Protein AF-A0A6B2DBQ5-F1 (afdb_monomer_lite)

Sequence (152 aa):
RRLAARAVAEHAGWRACVRGGWVGAEIELAAGQGAAAVPHAERAFETAVARGARRHAVKSGIVLAVAVRAAGRPDHREISDGLVGNALATAEECELLSLSWPAALVAADLRPGHAEEYRFRVAQVLHAVLRSADPCGRRIAGESPWVPDPGG

Radius of gyration: 15.8 Å; chains: 1; bounding box: 30×43×45 Å

Secondary structure (DSSP, 8-state):
-HHHHHHHHS---HHHHHHHHHHHHHHHHHTT-HHHHHHHHHHHHHHHHHTT-HHHHHHHHHHHHHHHHHHT-TTHHHHHHHHHHHHHHHHHHTT-HHHHHHHHHHHHHH-GGGHHHHHHHHHHHHHHHHHHS-HHHHHHHHT-TTS--TT-

pLDDT: mean 91.47, std 10.86, range [47.12, 98.62]

Structure (mmCIF, N/CA/C/O backbone):
data_AF-A0A6B2DBQ5-F1
#
_entry.id   AF-A0A6B2DBQ5-F1
#
loop_
_atom_site.group_PDB
_atom_site.id
_atom_site.type_symbol
_atom_site.label_atom_id
_atom_site.label_alt_id
_atom_site.label_comp_id
_atom_site.label_asym_id
_atom_site.label_entity_id
_atom_site.label_seq_id
_atom_site.pdbx_PDB_ins_code
_atom_site.Cartn_x
_atom_site.Cartn_y
_atom_site.Cartn_z
_atom_site.occupancy
_atom_site.B_iso_or_equiv
_atom_site.auth_seq_id
_atom_site.auth_comp_id
_atom_site.auth_asym_id
_atom_site.auth_atom_id
_atom_site.pdbx_PDB_model_num
ATOM 1 N N . ARG A 1 1 ? -11.895 -17.263 -0.968 1.00 60.75 1 ARG A N 1
ATOM 2 C CA . ARG A 1 1 ? -11.002 -18.265 -0.320 1.00 60.75 1 ARG A CA 1
ATOM 3 C C . ARG A 1 1 ? -10.465 -19.354 -1.271 1.00 60.75 1 ARG A C 1
ATOM 5 O O . ARG A 1 1 ? -9.257 -19.524 -1.302 1.00 60.75 1 ARG A O 1
ATOM 12 N N . ARG A 1 2 ? -11.275 -20.049 -2.098 1.00 65.50 2 ARG A N 1
ATOM 13 C CA . ARG A 1 2 ? -10.775 -21.135 -2.993 1.00 65.50 2 ARG A CA 1
ATOM 14 C C . ARG A 1 2 ? -9.734 -20.701 -4.044 1.00 65.50 2 ARG A C 1
ATOM 16 O O . ARG A 1 2 ? -8.784 -21.435 -4.276 1.00 65.50 2 ARG A O 1
ATOM 23 N N . LEU A 1 3 ? -9.888 -19.525 -4.661 1.00 66.75 3 LEU A N 1
ATOM 24 C CA . LEU A 1 3 ? -8.941 -19.017 -5.672 1.00 66.75 3 LEU A CA 1
ATOM 25 C C . LEU A 1 3 ? -7.564 -18.678 -5.077 1.00 66.75 3 LEU A C 1
ATOM 27 O O . LEU A 1 3 ? -6.548 -19.070 -5.640 1.00 66.75 3 LEU A O 1
ATOM 31 N N . ALA A 1 4 ? -7.533 -18.035 -3.904 1.00 61.75 4 ALA A N 1
ATOM 32 C CA . ALA A 1 4 ? -6.291 -17.737 -3.188 1.00 61.75 4 ALA A CA 1
ATOM 33 C C . ALA A 1 4 ? -5.531 -19.020 -2.803 1.00 61.75 4 ALA A C 1
ATOM 35 O O . ALA A 1 4 ? -4.325 -19.103 -3.006 1.00 61.75 4 ALA A O 1
ATOM 36 N N . ALA A 1 5 ? -6.242 -20.051 -2.331 1.00 63.88 5 ALA A N 1
ATOM 37 C CA . ALA A 1 5 ? -5.638 -21.346 -2.014 1.00 63.88 5 ALA A CA 1
ATOM 38 C C . ALA A 1 5 ? -5.056 -22.054 -3.254 1.00 63.88 5 ALA A C 1
ATOM 40 O O . ALA A 1 5 ? -3.969 -22.618 -3.182 1.00 63.88 5 ALA A O 1
ATOM 41 N N . ARG A 1 6 ? -5.737 -21.989 -4.410 1.00 63.84 6 ARG A N 1
ATOM 42 C CA . ARG A 1 6 ? -5.232 -22.563 -5.673 1.00 63.84 6 ARG A CA 1
ATOM 43 C C . ARG A 1 6 ? -3.982 -21.848 -6.188 1.00 63.84 6 ARG A C 1
ATOM 45 O O . ARG A 1 6 ? -3.062 -22.518 -6.636 1.00 63.84 6 ARG A O 1
ATOM 52 N N . ALA A 1 7 ? -3.919 -20.522 -6.067 1.00 61.97 7 ALA A N 1
ATOM 53 C CA . ALA A 1 7 ? -2.747 -19.742 -6.469 1.00 61.97 7 ALA A CA 1
ATOM 54 C C . ALA A 1 7 ? -1.487 -20.067 -5.641 1.00 61.97 7 ALA A C 1
ATOM 56 O O . ALA A 1 7 ? -0.376 -19.926 -6.141 1.00 61.97 7 ALA A O 1
ATOM 57 N N . VAL A 1 8 ? -1.655 -20.511 -4.389 1.00 61.03 8 VAL A N 1
ATOM 58 C CA . VAL A 1 8 ? -0.553 -20.972 -3.523 1.00 61.03 8 VAL A CA 1
ATOM 59 C C . VAL A 1 8 ? -0.082 -22.387 -3.891 1.00 61.03 8 VAL A C 1
ATOM 61 O O . VAL A 1 8 ? 1.079 -22.711 -3.665 1.00 61.03 8 VAL A O 1
ATOM 64 N N . ALA A 1 9 ? -0.969 -23.229 -4.434 1.00 62.31 9 ALA A N 1
ATOM 65 C CA . ALA A 1 9 ? -0.701 -24.641 -4.717 1.00 62.31 9 ALA A CA 1
ATOM 66 C C . ALA A 1 9 ? 0.024 -24.891 -6.054 1.00 62.31 9 ALA A C 1
ATOM 68 O O . ALA A 1 9 ? 0.706 -25.904 -6.204 1.00 62.31 9 ALA A O 1
ATOM 69 N N . GLU A 1 10 ? -0.098 -23.989 -7.029 1.00 63.34 10 GLU A N 1
ATOM 70 C CA . GLU A 1 10 ? 0.777 -24.005 -8.206 1.00 63.34 10 GLU A CA 1
ATOM 71 C C . GLU A 1 10 ? 2.198 -23.583 -7.789 1.00 63.34 10 GLU A C 1
ATOM 73 O O . GLU A 1 10 ? 2.342 -22.763 -6.886 1.00 63.34 10 GLU A O 1
ATOM 78 N N . HIS A 1 11 ? 3.257 -24.127 -8.415 1.00 56.81 11 HIS A N 1
ATOM 79 C CA . HIS A 1 11 ? 4.656 -23.698 -8.201 1.00 56.81 11 HIS A CA 1
ATOM 80 C C . HIS A 1 11 ? 4.855 -22.266 -8.715 1.00 56.81 11 HIS A C 1
ATOM 82 O O . HIS A 1 11 ? 5.461 -21.986 -9.751 1.00 56.81 11 HIS A O 1
ATOM 88 N N . ALA A 1 12 ? 4.278 -21.334 -7.982 1.00 68.12 12 ALA A N 1
ATOM 89 C CA . ALA A 1 12 ? 4.177 -19.955 -8.344 1.00 68.12 12 ALA A CA 1
ATOM 90 C C . ALA A 1 12 ? 5.482 -19.305 -7.878 1.00 68.12 12 ALA A C 1
ATOM 92 O O . ALA A 1 12 ? 5.740 -19.171 -6.682 1.00 68.12 12 ALA A O 1
ATOM 93 N N . GLY A 1 13 ? 6.353 -18.947 -8.828 1.00 87.69 13 GLY A N 1
ATOM 94 C CA . GLY A 1 13 ? 7.606 -18.252 -8.521 1.00 87.69 13 GLY A CA 1
ATOM 95 C C . GLY A 1 13 ? 7.367 -17.029 -7.624 1.00 87.69 13 GLY A C 1
ATOM 96 O O . GLY A 1 13 ? 6.251 -16.525 -7.530 1.00 87.69 13 GLY A O 1
ATOM 97 N N . TRP A 1 14 ? 8.414 -16.507 -6.982 1.00 93.38 14 TRP A N 1
ATOM 98 C CA . TRP A 1 14 ? 8.309 -15.508 -5.901 1.00 93.38 14 TRP A CA 1
ATOM 99 C C . TRP A 1 14 ? 7.329 -14.339 -6.148 1.00 93.38 14 TRP A C 1
ATOM 101 O O . TRP A 1 14 ? 6.686 -13.876 -5.211 1.00 93.38 14 TRP A O 1
ATOM 111 N N . ARG A 1 15 ? 7.148 -13.884 -7.399 1.00 94.94 15 ARG A N 1
ATOM 112 C CA . ARG A 1 15 ? 6.171 -12.835 -7.752 1.00 94.94 15 ARG A CA 1
ATOM 113 C C . ARG A 1 15 ? 4.729 -13.229 -7.446 1.00 94.94 15 ARG A C 1
ATOM 115 O O . ARG A 1 15 ? 3.942 -12.382 -7.038 1.00 94.94 15 ARG A O 1
ATOM 122 N N . ALA A 1 16 ? 4.366 -14.481 -7.689 1.00 92.25 16 ALA A N 1
ATOM 123 C CA . ALA A 1 16 ? 3.031 -14.982 -7.413 1.00 92.25 16 ALA A CA 1
ATOM 124 C C . ALA A 1 16 ? 2.805 -15.177 -5.909 1.00 92.25 16 ALA A C 1
ATOM 126 O O . ALA A 1 16 ? 1.723 -14.849 -5.437 1.00 92.25 16 ALA A O 1
ATOM 127 N N . CYS A 1 17 ? 3.836 -15.559 -5.143 1.00 92.25 17 CYS A N 1
ATOM 128 C CA . CYS A 1 17 ? 3.789 -15.509 -3.676 1.00 92.25 17 CYS A CA 1
ATOM 129 C C . CYS A 1 17 ? 3.488 -14.082 -3.176 1.00 92.25 17 CYS A C 1
ATOM 131 O O . CYS A 1 17 ? 2.534 -13.875 -2.428 1.00 92.25 17 CYS A O 1
ATOM 133 N N . VAL A 1 18 ? 4.230 -13.082 -3.668 1.00 96.56 18 VAL A N 1
ATOM 134 C CA . VAL A 1 18 ? 4.022 -11.666 -3.312 1.00 96.56 18 VAL A CA 1
ATOM 135 C C . VAL A 1 18 ? 2.610 -11.193 -3.673 1.00 96.56 18 VAL A C 1
ATOM 137 O O . VAL A 1 18 ? 1.903 -10.648 -2.829 1.00 96.56 18 VAL A O 1
ATOM 140 N N . ARG A 1 19 ? 2.163 -11.434 -4.912 1.00 96.06 19 ARG A N 1
ATOM 141 C CA . ARG A 1 19 ? 0.822 -11.028 -5.369 1.00 96.06 19 ARG A CA 1
ATOM 142 C C . ARG A 1 19 ? -0.293 -11.758 -4.625 1.00 96.06 19 ARG A C 1
ATOM 144 O O . ARG A 1 19 ? -1.310 -11.145 -4.326 1.00 96.06 19 ARG A O 1
ATOM 151 N N . GLY A 1 20 ? -0.096 -13.036 -4.307 1.00 94.94 20 GLY A N 1
ATOM 152 C CA . GLY A 1 20 ? -1.017 -13.812 -3.483 1.00 94.94 20 GLY A CA 1
ATOM 153 C C . GLY A 1 20 ? -1.144 -13.240 -2.073 1.00 94.94 20 GLY A C 1
ATOM 154 O O . GLY A 1 20 ? -2.252 -13.174 -1.549 1.00 94.94 20 GLY A O 1
ATOM 155 N N . GLY A 1 21 ? -0.044 -12.756 -1.488 1.00 96.81 21 GLY A N 1
ATOM 156 C CA . GLY A 1 21 ? -0.073 -12.034 -0.217 1.00 96.81 21 GLY A CA 1
ATOM 157 C C . GLY A 1 21 ? -0.807 -10.692 -0.305 1.00 96.81 21 GLY A C 1
ATOM 158 O O . GLY A 1 21 ? -1.614 -10.403 0.570 1.00 96.81 21 GLY A O 1
ATOM 159 N N . TRP A 1 22 ? -0.638 -9.916 -1.385 1.00 97.56 22 TRP A N 1
ATOM 160 C CA . TRP A 1 22 ? -1.428 -8.689 -1.592 1.00 97.56 22 TRP A CA 1
ATOM 161 C C . TRP A 1 22 ? -2.930 -8.973 -1.648 1.00 97.56 22 TRP A C 1
ATOM 163 O O . TRP A 1 22 ? -3.689 -8.376 -0.895 1.00 97.56 22 TRP A O 1
ATOM 173 N N . VAL A 1 23 ? -3.344 -9.924 -2.490 1.00 97.50 23 VAL A N 1
ATOM 174 C CA . VAL A 1 23 ? -4.761 -10.293 -2.642 1.00 97.50 23 VAL A CA 1
ATOM 175 C C . VAL A 1 23 ? -5.322 -10.869 -1.340 1.00 97.50 23 VAL A C 1
ATOM 177 O O . VAL A 1 23 ? -6.451 -10.566 -0.971 1.00 97.50 23 VAL A O 1
ATOM 180 N N . GLY A 1 24 ? -4.547 -11.693 -0.630 1.00 97.06 24 GLY A N 1
ATOM 181 C CA . GLY A 1 24 ? -4.942 -12.231 0.672 1.00 97.06 24 GLY A CA 1
ATOM 182 C C . GLY A 1 24 ? -5.172 -11.129 1.706 1.00 97.06 24 GLY A C 1
ATOM 183 O O . GLY A 1 24 ? -6.229 -11.095 2.327 1.00 97.06 24 GLY A O 1
ATOM 184 N N . ALA A 1 25 ? -4.225 -10.197 1.838 1.00 98.19 25 ALA A N 1
ATOM 185 C CA . ALA A 1 25 ? -4.346 -9.068 2.756 1.00 98.19 25 ALA A CA 1
ATOM 186 C C . ALA A 1 25 ? -5.545 -8.174 2.408 1.00 98.19 25 ALA A C 1
ATOM 188 O O . ALA A 1 25 ? -6.303 -7.802 3.296 1.00 98.19 25 ALA A O 1
ATOM 189 N N . GLU A 1 26 ? -5.752 -7.876 1.125 1.00 96.69 26 GLU A N 1
ATOM 190 C CA . GLU A 1 26 ? -6.871 -7.060 0.646 1.00 96.69 26 GLU A CA 1
ATOM 191 C C . GLU A 1 26 ? -8.233 -7.700 0.950 1.00 96.69 26 GLU A C 1
ATOM 193 O O . GLU A 1 26 ? -9.141 -7.012 1.409 1.00 96.69 26 GLU A O 1
ATOM 198 N N . ILE A 1 27 ? -8.370 -9.019 0.771 1.00 97.94 27 ILE A N 1
ATOM 199 C CA . ILE A 1 27 ? -9.604 -9.748 1.106 1.00 97.94 27 ILE A CA 1
ATOM 200 C C . ILE A 1 27 ? -9.919 -9.648 2.602 1.00 97.94 27 ILE A C 1
ATOM 202 O O . ILE A 1 27 ? -11.068 -9.402 2.967 1.00 97.94 27 ILE A O 1
ATOM 206 N N . GLU A 1 28 ? -8.922 -9.846 3.466 1.00 98.25 28 GLU A N 1
ATOM 207 C CA . GLU A 1 28 ? -9.128 -9.777 4.916 1.00 98.25 28 GLU A CA 1
ATOM 208 C C . GLU A 1 28 ? -9.395 -8.332 5.375 1.00 98.25 28 GLU A C 1
ATOM 210 O O . GLU A 1 28 ? -10.303 -8.103 6.173 1.00 98.25 28 GLU A O 1
ATOM 215 N N . LEU A 1 29 ? -8.699 -7.339 4.807 1.00 96.69 29 LEU A N 1
ATOM 216 C CA . LEU A 1 29 ? -8.964 -5.914 5.042 1.00 96.69 29 LEU A CA 1
ATOM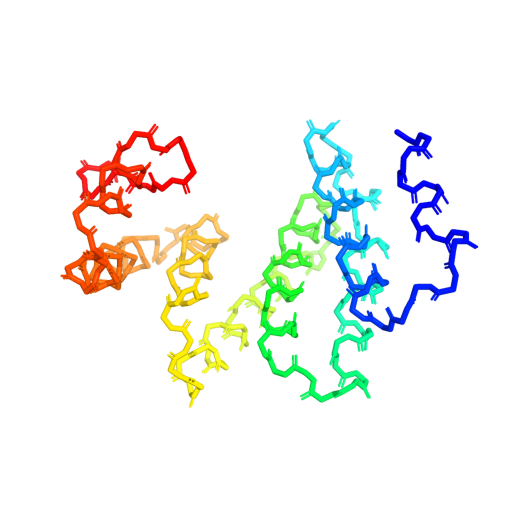 217 C C . LEU A 1 29 ? -10.388 -5.518 4.635 1.00 96.69 29 LEU A C 1
ATOM 219 O O . LEU A 1 29 ? -11.092 -4.888 5.421 1.00 96.69 29 LEU A O 1
ATOM 223 N N . ALA A 1 30 ? -10.840 -5.935 3.450 1.00 96.00 30 ALA A N 1
ATOM 224 C CA . ALA A 1 30 ? -12.199 -5.681 2.973 1.00 96.00 30 ALA A CA 1
ATOM 225 C C . ALA A 1 30 ? -13.269 -6.343 3.862 1.00 96.00 30 ALA A C 1
ATOM 227 O O . ALA A 1 30 ? -14.391 -5.851 3.954 1.00 96.00 30 ALA A O 1
ATOM 228 N N . ALA A 1 31 ? -12.923 -7.435 4.548 1.00 96.81 31 ALA A N 1
ATOM 229 C CA . ALA A 1 31 ? -13.778 -8.099 5.530 1.00 96.81 31 ALA A CA 1
ATOM 230 C C . ALA A 1 31 ? -13.679 -7.498 6.952 1.00 96.81 31 ALA A C 1
ATOM 232 O O . ALA A 1 31 ? -14.243 -8.059 7.897 1.00 96.81 31 ALA A O 1
ATOM 233 N N . GLY A 1 32 ? -12.937 -6.398 7.132 1.00 96.44 32 GLY A N 1
ATOM 234 C CA . GLY A 1 32 ? -12.686 -5.775 8.435 1.00 96.44 32 GLY A CA 1
ATOM 235 C C . GLY A 1 32 ? -11.768 -6.591 9.354 1.00 96.44 32 GLY A C 1
ATOM 236 O O . GLY A 1 32 ? -11.675 -6.307 10.544 1.00 96.44 32 GLY A O 1
ATOM 237 N N . GLN A 1 33 ? -11.084 -7.610 8.828 1.00 97.31 33 GLN A N 1
ATOM 238 C CA . GLN A 1 33 ? -10.235 -8.534 9.582 1.00 97.31 33 GLN A CA 1
ATOM 239 C C . GLN A 1 33 ? -8.764 -8.100 9.532 1.00 97.31 33 GLN A C 1
ATOM 241 O O . GLN A 1 33 ? -7.897 -8.822 9.040 1.00 97.31 33 GLN A O 1
ATOM 246 N N . GLY A 1 34 ? -8.459 -6.910 10.062 1.00 96.69 34 GLY A N 1
ATOM 247 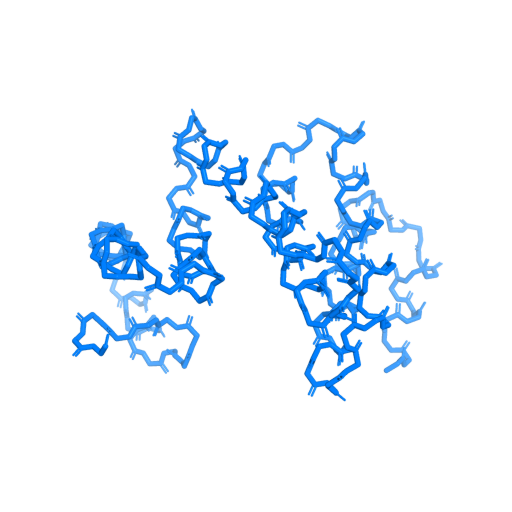C CA . GLY A 1 34 ? -7.110 -6.326 10.004 1.00 96.69 34 GLY A CA 1
ATOM 248 C C . GLY A 1 34 ? -6.011 -7.252 10.541 1.00 96.69 34 GLY A C 1
ATOM 249 O O . GLY A 1 34 ? -4.995 -7.460 9.883 1.00 96.69 34 GLY A O 1
ATOM 250 N N . ALA A 1 35 ? -6.244 -7.902 11.685 1.00 97.44 35 ALA A N 1
ATOM 251 C CA . ALA A 1 35 ? -5.294 -8.859 12.260 1.00 97.44 35 ALA A CA 1
ATOM 252 C C . ALA A 1 35 ? -5.033 -10.079 11.353 1.00 97.44 35 ALA A C 1
ATOM 254 O O . ALA A 1 35 ? -3.910 -10.576 11.307 1.00 97.44 35 ALA A O 1
ATOM 255 N N . ALA A 1 36 ? -6.038 -10.539 10.599 1.00 98.06 36 ALA A N 1
ATOM 256 C CA . ALA A 1 36 ? -5.890 -11.645 9.653 1.00 98.06 36 ALA A CA 1
ATOM 257 C C . ALA A 1 36 ? -5.169 -11.227 8.359 1.00 98.06 36 ALA A C 1
ATOM 259 O O . ALA A 1 36 ? -4.571 -12.070 7.690 1.00 98.06 36 ALA A O 1
ATOM 260 N N . ALA A 1 37 ? -5.168 -9.935 8.019 1.00 98.38 37 ALA A N 1
ATOM 261 C CA . ALA A 1 37 ? -4.450 -9.410 6.860 1.00 98.38 37 ALA A CA 1
ATOM 262 C C . ALA A 1 37 ? -2.925 -9.369 7.062 1.00 98.38 37 ALA A C 1
ATOM 264 O O . ALA A 1 37 ? -2.172 -9.523 6.096 1.00 98.38 37 ALA A O 1
ATOM 265 N N . VAL A 1 38 ? -2.460 -9.185 8.305 1.00 98.38 38 VAL A N 1
ATOM 266 C CA . VAL A 1 38 ? -1.035 -8.991 8.632 1.00 98.38 38 VAL A CA 1
ATOM 267 C C . VAL A 1 38 ? -0.148 -10.143 8.130 1.00 98.38 38 VAL A C 1
ATOM 269 O O . VAL A 1 38 ? 0.761 -9.853 7.352 1.00 98.38 38 VAL A O 1
ATOM 272 N N . PRO A 1 39 ? -0.434 -11.435 8.405 1.00 98.19 39 PRO A N 1
ATOM 273 C CA . PRO A 1 39 ? 0.421 -12.532 7.933 1.00 98.19 39 PRO A CA 1
ATOM 274 C C . PRO A 1 39 ? 0.539 -12.622 6.403 1.00 98.19 39 PRO A C 1
ATOM 276 O O . PRO A 1 39 ? 1.549 -13.085 5.867 1.00 98.19 39 PRO A O 1
ATOM 279 N N . HIS A 1 40 ? -0.498 -12.199 5.672 1.00 98.31 40 HIS A N 1
ATOM 280 C CA . HIS A 1 40 ? -0.464 -12.144 4.211 1.00 98.31 40 HIS A CA 1
ATOM 281 C C . HIS A 1 40 ? 0.445 -11.017 3.710 1.00 98.31 40 HIS A C 1
ATOM 283 O O . HIS A 1 40 ? 1.233 -11.223 2.780 1.00 98.31 40 HIS A O 1
ATOM 289 N N . ALA A 1 41 ? 0.347 -9.844 4.336 1.00 98.50 41 ALA A N 1
ATOM 290 C CA . ALA A 1 41 ? 1.136 -8.674 3.985 1.00 98.50 41 ALA A CA 1
ATOM 291 C C . ALA A 1 41 ? 2.621 -8.837 4.361 1.00 98.50 41 ALA A C 1
ATOM 293 O O . ALA A 1 41 ? 3.485 -8.526 3.540 1.00 98.50 41 ALA A O 1
ATOM 294 N N . GLU A 1 42 ? 2.920 -9.396 5.539 1.00 98.50 42 GLU A N 1
ATOM 295 C CA . GLU A 1 42 ? 4.284 -9.694 6.006 1.00 98.50 42 GLU A CA 1
ATOM 296 C C . GLU A 1 42 ? 4.991 -10.623 5.023 1.00 98.50 42 GLU A C 1
ATOM 298 O O . GLU A 1 42 ? 6.035 -10.274 4.473 1.00 98.50 42 GLU A O 1
ATOM 303 N N . ARG A 1 43 ? 4.353 -11.745 4.668 1.00 98.19 43 ARG A N 1
ATOM 304 C CA . ARG A 1 43 ? 4.906 -12.699 3.699 1.00 98.19 43 ARG A CA 1
ATOM 305 C C . ARG A 1 43 ? 5.221 -12.048 2.352 1.00 98.19 43 ARG A C 1
ATOM 307 O O . ARG A 1 43 ? 6.255 -12.345 1.747 1.00 98.19 43 ARG A O 1
ATOM 314 N N . ALA A 1 44 ? 4.338 -11.179 1.856 1.00 98.38 44 ALA A N 1
ATOM 315 C CA . ALA A 1 44 ? 4.560 -10.458 0.604 1.00 98.38 44 ALA A CA 1
ATOM 316 C C . ALA A 1 44 ? 5.719 -9.458 0.703 1.00 98.38 44 ALA A C 1
A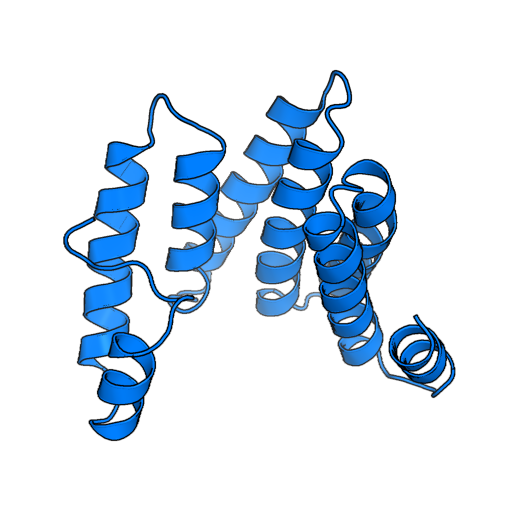TOM 318 O O . ALA A 1 44 ? 6.450 -9.268 -0.274 1.00 98.38 44 ALA A O 1
ATOM 319 N N . PHE A 1 45 ? 5.883 -8.803 1.851 1.00 98.62 45 PHE A N 1
ATOM 320 C CA . PHE A 1 45 ? 6.966 -7.859 2.098 1.00 98.62 45 PHE A CA 1
ATOM 321 C C . PHE A 1 45 ? 8.309 -8.574 2.231 1.00 98.62 45 PHE A C 1
ATOM 323 O O . PHE A 1 45 ? 9.218 -8.299 1.449 1.00 98.62 45 PHE A O 1
ATOM 330 N N . GLU A 1 46 ? 8.399 -9.568 3.110 1.00 98.44 46 GLU A N 1
ATOM 331 C CA . GLU A 1 46 ? 9.594 -10.386 3.332 1.00 98.44 46 GLU A CA 1
ATOM 332 C C . GLU A 1 46 ? 10.075 -11.049 2.039 1.00 98.44 46 GLU A C 1
ATOM 334 O O . GLU A 1 46 ? 11.251 -10.961 1.689 1.00 98.44 46 GLU A O 1
ATOM 339 N N . THR A 1 47 ? 9.158 -11.641 1.264 1.00 97.88 47 THR A N 1
ATOM 340 C CA . THR A 1 47 ? 9.506 -12.259 -0.024 1.00 97.88 47 THR A CA 1
ATOM 341 C C . THR A 1 47 ? 10.056 -11.227 -1.010 1.00 97.88 47 THR A C 1
ATOM 343 O O . THR A 1 47 ? 11.001 -11.519 -1.742 1.00 97.88 47 THR A O 1
ATOM 346 N N . ALA A 1 48 ? 9.481 -10.023 -1.066 1.00 98.12 48 ALA A N 1
ATOM 347 C CA . ALA A 1 48 ? 9.945 -8.982 -1.979 1.00 98.12 48 ALA A CA 1
ATOM 348 C C . ALA A 1 48 ? 11.318 -8.421 -1.570 1.00 98.12 48 ALA A C 1
ATOM 350 O O . ALA A 1 48 ? 12.173 -8.225 -2.439 1.00 98.12 48 ALA A O 1
ATOM 351 N N . VAL A 1 49 ? 11.540 -8.220 -0.267 1.00 98.19 49 VAL A N 1
ATOM 352 C CA . VAL A 1 49 ? 12.816 -7.766 0.307 1.00 98.19 49 VAL A CA 1
ATOM 353 C C . VAL A 1 49 ? 13.910 -8.806 0.078 1.00 98.19 49 VAL A C 1
ATOM 355 O O . VAL A 1 49 ? 14.948 -8.472 -0.489 1.00 98.19 49 VAL A O 1
ATOM 358 N N . ALA A 1 50 ? 13.657 -10.079 0.395 1.00 97.88 50 ALA A N 1
ATOM 359 C CA . ALA A 1 50 ? 14.617 -11.168 0.200 1.00 97.88 50 ALA A CA 1
ATOM 360 C C . ALA A 1 50 ? 15.039 -11.351 -1.270 1.00 97.88 50 ALA A C 1
ATOM 362 O O . ALA A 1 50 ? 16.093 -11.911 -1.562 1.00 97.88 50 ALA A O 1
ATOM 363 N N . ARG A 1 51 ? 14.217 -10.885 -2.218 1.00 97.50 51 ARG A N 1
ATOM 364 C CA . ARG A 1 51 ? 14.507 -10.925 -3.659 1.00 97.50 51 ARG A CA 1
ATOM 365 C C . ARG A 1 51 ? 15.141 -9.647 -4.202 1.00 97.50 51 ARG A C 1
ATOM 367 O O . ARG A 1 51 ? 15.377 -9.583 -5.405 1.00 97.50 51 ARG A O 1
ATOM 374 N N . GLY A 1 52 ? 15.368 -8.628 -3.371 1.00 96.75 52 GLY A N 1
ATOM 375 C CA . GLY A 1 52 ? 15.870 -7.322 -3.813 1.00 96.75 52 GLY A CA 1
ATOM 376 C C . GLY A 1 52 ? 14.923 -6.601 -4.782 1.00 96.75 52 GLY A C 1
ATOM 377 O O . GLY A 1 52 ? 15.334 -5.725 -5.542 1.00 96.75 52 GLY A O 1
ATOM 378 N N . ALA A 1 53 ? 13.641 -6.974 -4.808 1.00 96.75 53 ALA A N 1
ATOM 379 C CA . ALA A 1 53 ? 12.690 -6.493 -5.798 1.00 96.75 53 ALA A CA 1
ATOM 380 C C . ALA A 1 53 ? 12.080 -5.148 -5.370 1.00 96.75 53 ALA A C 1
ATOM 382 O O . ALA A 1 53 ? 10.918 -5.102 -4.968 1.00 96.75 53 ALA A O 1
ATOM 383 N N . ARG A 1 54 ? 12.842 -4.049 -5.490 1.00 97.19 54 ARG A N 1
ATOM 384 C CA . ARG A 1 54 ? 12.504 -2.707 -4.953 1.00 97.19 54 ARG A CA 1
ATOM 385 C C . ARG A 1 54 ? 11.045 -2.287 -5.171 1.00 97.19 54 ARG A C 1
ATOM 387 O O . ARG A 1 54 ? 10.334 -2.025 -4.209 1.00 97.19 54 ARG A O 1
ATOM 394 N N . ARG A 1 55 ? 10.546 -2.326 -6.415 1.00 97.69 55 ARG A N 1
ATOM 395 C CA . ARG A 1 55 ? 9.143 -1.973 -6.726 1.00 97.69 55 ARG A CA 1
ATOM 396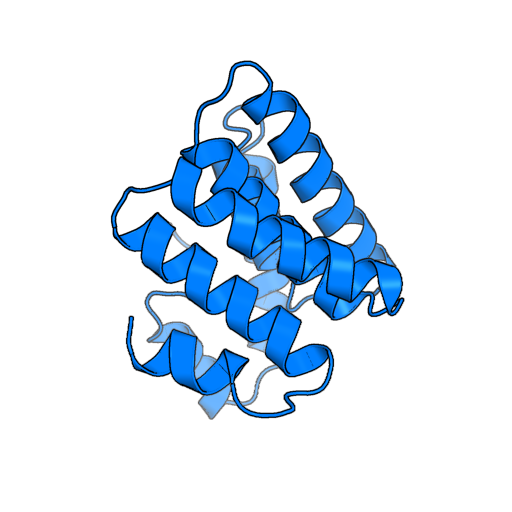 C C . ARG A 1 55 ? 8.119 -2.850 -5.988 1.00 97.69 55 ARG A C 1
ATOM 398 O O . ARG A 1 55 ? 7.077 -2.356 -5.568 1.00 97.69 55 ARG A O 1
ATOM 405 N N . HIS A 1 56 ? 8.396 -4.146 -5.839 1.00 98.19 56 HIS A N 1
ATOM 406 C CA . HIS A 1 56 ? 7.518 -5.057 -5.101 1.00 98.19 56 HIS A CA 1
ATOM 407 C C . HIS A 1 56 ? 7.618 -4.813 -3.594 1.00 98.19 56 HIS A C 1
ATOM 409 O O . HIS A 1 56 ? 6.591 -4.850 -2.931 1.00 98.19 56 HIS A O 1
ATOM 415 N N . ALA A 1 57 ? 8.811 -4.513 -3.074 1.00 98.25 57 ALA A N 1
ATOM 416 C CA . ALA A 1 57 ? 9.015 -4.195 -1.664 1.00 98.25 57 ALA A CA 1
ATOM 417 C C . ALA A 1 57 ? 8.273 -2.912 -1.266 1.00 98.25 57 ALA A C 1
ATOM 419 O O . ALA A 1 57 ? 7.558 -2.929 -0.271 1.00 98.25 57 ALA A O 1
ATOM 420 N N . VAL A 1 58 ? 8.334 -1.854 -2.087 1.00 98.50 58 VAL A N 1
ATOM 421 C CA . VAL A 1 58 ? 7.546 -0.621 -1.886 1.00 98.50 58 VAL A CA 1
ATOM 422 C C . VAL A 1 58 ? 6.056 -0.939 -1.812 1.00 98.50 58 VAL A C 1
ATOM 424 O O . VAL A 1 58 ? 5.405 -0.616 -0.824 1.00 98.50 58 VAL A O 1
ATOM 427 N N . LYS A 1 59 ? 5.507 -1.628 -2.823 1.00 98.25 59 LYS A N 1
ATOM 428 C CA . LYS A 1 59 ? 4.077 -1.966 -2.836 1.00 98.25 59 LYS A CA 1
ATOM 429 C C . LYS A 1 59 ? 3.679 -2.850 -1.648 1.00 98.25 59 LYS A C 1
ATOM 431 O O . LYS A 1 59 ? 2.654 -2.592 -1.027 1.00 98.25 59 LYS A O 1
ATOM 436 N N . SER A 1 60 ? 4.478 -3.862 -1.311 1.00 98.62 60 SER A N 1
ATOM 437 C CA . SER A 1 60 ? 4.225 -4.711 -0.144 1.00 98.62 60 SER A CA 1
ATOM 438 C C . SER A 1 60 ? 4.315 -3.938 1.175 1.00 98.62 60 SER A C 1
ATOM 440 O O . SER A 1 60 ? 3.529 -4.212 2.072 1.00 98.62 60 SER A O 1
ATOM 442 N N . GLY A 1 61 ? 5.221 -2.962 1.289 1.00 98.50 61 GLY A N 1
ATOM 443 C CA . GLY A 1 61 ? 5.361 -2.113 2.474 1.00 98.50 61 GLY A CA 1
ATOM 444 C C . GLY A 1 61 ? 4.129 -1.240 2.708 1.00 98.50 61 GLY A C 1
ATOM 445 O O . GLY A 1 61 ? 3.650 -1.161 3.833 1.00 98.50 61 GLY A O 1
ATOM 446 N N . ILE A 1 62 ? 3.552 -0.675 1.639 1.00 98.44 62 ILE A N 1
ATOM 447 C CA . ILE A 1 62 ? 2.277 0.062 1.701 1.00 98.44 62 ILE A CA 1
ATOM 448 C C . ILE A 1 62 ? 1.153 -0.855 2.212 1.00 98.44 62 ILE A C 1
ATOM 450 O O . ILE A 1 62 ? 0.438 -0.495 3.143 1.00 98.44 62 ILE A O 1
ATOM 454 N N . VAL A 1 63 ? 1.019 -2.060 1.643 1.00 98.31 63 VAL A N 1
ATOM 455 C CA . VAL A 1 63 ? -0.009 -3.035 2.062 1.00 98.31 63 VAL A CA 1
ATOM 456 C C . VAL A 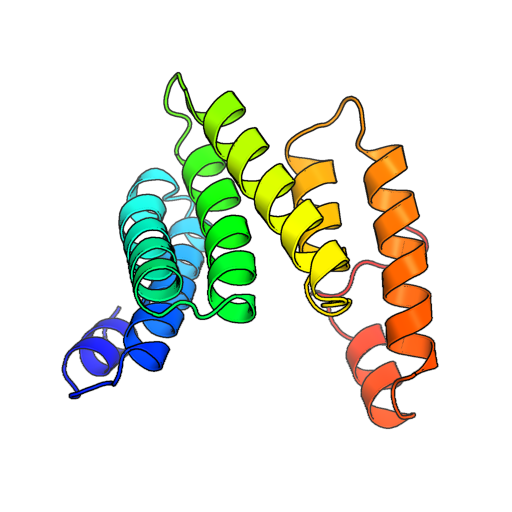1 63 ? 0.179 -3.450 3.525 1.00 98.31 63 VAL A C 1
ATOM 458 O O . VAL A 1 63 ? -0.796 -3.514 4.273 1.00 98.31 63 VAL A O 1
ATOM 461 N N . LEU A 1 64 ? 1.421 -3.696 3.953 1.00 98.62 64 LEU A N 1
ATOM 462 C CA . LEU A 1 64 ? 1.728 -4.057 5.336 1.00 98.62 64 LEU A CA 1
ATOM 463 C C . LEU A 1 64 ? 1.431 -2.913 6.309 1.00 98.62 64 LEU A C 1
ATOM 465 O O . LEU A 1 64 ? 0.861 -3.172 7.364 1.00 98.62 64 LEU A O 1
ATOM 469 N N . ALA A 1 65 ? 1.733 -1.662 5.948 1.00 98.31 65 ALA A N 1
ATOM 470 C CA . ALA A 1 65 ? 1.402 -0.501 6.772 1.00 98.31 65 ALA A CA 1
ATOM 471 C C . ALA A 1 65 ? -0.108 -0.420 7.053 1.00 98.31 65 ALA A C 1
ATOM 473 O O . ALA A 1 65 ? -0.518 -0.257 8.203 1.00 98.31 65 ALA A O 1
ATOM 474 N N . VAL A 1 66 ? -0.935 -0.610 6.017 1.00 98.00 66 VAL A N 1
ATOM 475 C CA . VAL A 1 66 ? -2.401 -0.621 6.141 1.00 98.00 66 VAL A CA 1
ATOM 476 C C . VAL A 1 66 ? -2.880 -1.806 6.984 1.00 98.00 66 VAL A C 1
ATOM 478 O O . VAL A 1 66 ? -3.693 -1.619 7.888 1.00 98.00 66 VAL A O 1
ATOM 481 N N . ALA A 1 67 ? -2.357 -3.013 6.744 1.00 98.25 67 ALA A N 1
ATOM 482 C CA . ALA A 1 67 ? -2.718 -4.208 7.511 1.00 98.25 67 ALA A CA 1
ATOM 483 C C . ALA A 1 67 ? -2.383 -4.066 9.003 1.00 98.25 67 ALA A C 1
ATOM 485 O O . ALA A 1 67 ? -3.231 -4.330 9.856 1.00 98.25 67 ALA A O 1
ATOM 486 N N . VAL A 1 68 ? -1.177 -3.588 9.323 1.00 98.06 68 VAL A N 1
ATOM 487 C CA . VAL A 1 68 ? -0.741 -3.332 10.702 1.00 98.06 68 VAL A CA 1
ATOM 488 C C . VAL A 1 68 ? -1.621 -2.271 11.358 1.00 98.06 68 VAL A C 1
ATOM 490 O O . VAL A 1 68 ? -2.082 -2.483 12.481 1.00 98.06 68 VAL A O 1
ATOM 493 N N . ARG A 1 69 ? -1.923 -1.167 10.657 1.00 97.31 69 ARG A N 1
ATOM 494 C CA . ARG A 1 69 ? -2.829 -0.134 11.176 1.00 97.31 69 ARG A CA 1
ATOM 495 C C . ARG A 1 69 ? -4.209 -0.702 11.490 1.00 97.31 69 ARG A C 1
ATOM 497 O O . ARG A 1 69 ? -4.726 -0.454 12.576 1.00 97.31 69 ARG A O 1
ATOM 504 N N . ALA A 1 70 ? -4.787 -1.466 10.566 1.00 97.25 70 ALA A N 1
ATOM 505 C CA . ALA A 1 70 ? -6.111 -2.061 10.720 1.00 97.25 70 ALA A CA 1
ATOM 506 C C . ALA A 1 70 ? -6.162 -3.119 11.836 1.00 97.25 70 ALA A C 1
ATOM 508 O O . ALA A 1 70 ? -7.206 -3.312 12.452 1.00 97.25 70 ALA A O 1
ATOM 509 N N . ALA A 1 71 ? -5.049 -3.803 12.114 1.00 97.00 71 ALA A N 1
ATOM 510 C CA . ALA A 1 71 ? -4.952 -4.771 13.204 1.00 97.00 71 ALA A CA 1
ATOM 511 C C . ALA A 1 71 ? -4.951 -4.130 14.605 1.00 97.00 71 ALA A C 1
ATOM 513 O O . ALA A 1 71 ? -5.261 -4.814 15.577 1.00 97.00 71 ALA A O 1
ATOM 514 N N . GLY A 1 72 ? -4.598 -2.844 14.730 1.00 94.06 72 GLY A N 1
ATOM 515 C CA . GLY A 1 72 ? -4.782 -2.072 15.964 1.00 94.06 72 GLY A CA 1
ATOM 516 C C . GLY A 1 72 ? -3.937 -2.499 17.179 1.00 94.06 72 GLY A C 1
ATOM 517 O O . GLY A 1 72 ? -4.267 -2.108 18.297 1.00 94.06 72 GLY A O 1
ATOM 518 N N . ARG A 1 73 ? -2.851 -3.271 17.008 1.00 89.25 73 ARG A N 1
ATOM 519 C CA . ARG A 1 73 ? -1.940 -3.679 18.111 1.00 89.25 73 ARG A CA 1
ATOM 520 C C . ARG A 1 73 ? -1.234 -2.475 18.758 1.00 89.25 73 ARG A C 1
ATOM 522 O O . ARG A 1 73 ? -1.085 -1.477 18.077 1.00 89.25 73 ARG A O 1
ATOM 529 N N . PRO A 1 74 ? -0.762 -2.502 20.017 1.00 90.56 74 PRO A N 1
ATOM 530 C CA . PRO A 1 74 ? -0.241 -1.301 20.698 1.00 90.56 74 PRO A CA 1
ATOM 531 C C . PRO A 1 74 ? 0.820 -0.488 19.926 1.00 90.56 74 PRO A C 1
ATOM 533 O O . PRO A 1 74 ? 0.822 0.737 19.984 1.00 90.56 74 PRO A O 1
ATOM 536 N N . ASP A 1 75 ? 1.667 -1.166 19.155 1.00 92.44 75 ASP A N 1
ATOM 537 C CA . ASP A 1 75 ? 2.764 -0.634 18.338 1.00 92.44 75 ASP A CA 1
ATOM 538 C C . ASP A 1 75 ? 2.360 -0.258 16.898 1.00 92.44 75 ASP A C 1
ATOM 540 O O . ASP A 1 75 ? 3.190 0.202 16.109 1.00 92.44 75 ASP A O 1
ATOM 544 N N . HIS A 1 76 ? 1.085 -0.427 16.527 1.00 93.00 76 HIS A N 1
ATOM 545 C CA . HIS A 1 76 ? 0.645 -0.337 15.135 1.00 93.00 76 HIS A CA 1
ATOM 546 C C . HIS A 1 76 ? 0.972 1.006 14.483 1.00 93.00 76 HIS A C 1
ATOM 548 O O . HIS A 1 76 ? 1.257 1.041 13.290 1.00 93.00 76 HIS A O 1
ATOM 554 N N . ARG A 1 77 ? 0.915 2.110 15.242 1.00 94.94 77 ARG A N 1
ATOM 555 C CA . ARG A 1 77 ? 1.137 3.461 14.709 1.00 94.94 77 ARG A CA 1
ATOM 556 C C . ARG A 1 77 ? 2.568 3.620 14.233 1.00 94.94 77 ARG A C 1
ATOM 558 O O . ARG A 1 77 ? 2.768 3.819 13.041 1.00 94.94 77 ARG A O 1
ATOM 565 N N . GLU A 1 78 ? 3.518 3.420 15.139 1.00 95.88 78 GLU A N 1
ATOM 566 C CA . GLU A 1 78 ? 4.951 3.533 14.874 1.00 95.88 78 GLU A CA 1
ATOM 567 C C . GLU A 1 78 ? 5.382 2.627 13.716 1.00 95.88 78 GLU A C 1
ATOM 569 O O . GLU A 1 78 ? 6.032 3.087 12.777 1.00 95.88 78 GLU A O 1
ATOM 574 N N . ILE A 1 79 ? 4.939 1.365 13.718 1.00 96.62 79 ILE A N 1
ATOM 575 C CA . ILE A 1 79 ? 5.267 0.414 12.650 1.00 96.62 79 ILE A CA 1
ATOM 576 C C . ILE A 1 79 ? 4.656 0.853 11.314 1.00 96.62 79 ILE A C 1
ATOM 578 O O . ILE A 1 79 ? 5.357 0.893 10.300 1.00 96.62 79 ILE A O 1
ATOM 582 N N . SER A 1 80 ? 3.362 1.194 11.291 1.00 97.44 80 SER A N 1
ATOM 583 C CA . SER A 1 80 ? 2.686 1.628 10.061 1.00 97.44 80 SER A CA 1
ATOM 584 C C . SER A 1 80 ? 3.307 2.907 9.489 1.00 97.44 80 SER A C 1
ATOM 586 O O . SER A 1 80 ? 3.506 3.007 8.277 1.00 97.44 80 SER A O 1
ATOM 588 N N . ASP A 1 81 ? 3.703 3.837 10.361 1.00 96.25 81 ASP A N 1
ATOM 589 C CA . ASP A 1 81 ? 4.367 5.075 9.985 1.00 96.25 81 ASP A CA 1
ATOM 590 C C . ASP A 1 81 ? 5.760 4.802 9.417 1.00 96.25 81 ASP A C 1
ATOM 592 O O . ASP A 1 81 ? 6.083 5.308 8.341 1.00 96.25 81 ASP A O 1
ATOM 596 N N . GLY A 1 82 ? 6.573 3.972 10.069 1.00 97.44 82 GLY A N 1
ATOM 597 C CA . GLY A 1 82 ? 7.887 3.590 9.550 1.00 97.44 82 GLY A CA 1
ATOM 598 C C . GLY A 1 82 ? 7.798 2.925 8.173 1.00 97.44 82 GLY A C 1
ATOM 599 O O . GLY A 1 82 ? 8.529 3.291 7.251 1.00 97.44 82 GLY A O 1
ATOM 600 N N . LEU A 1 83 ? 6.851 2.000 7.992 1.00 98.31 83 LEU A N 1
ATOM 601 C CA . LEU A 1 83 ? 6.644 1.294 6.726 1.00 98.31 83 LEU A CA 1
ATOM 602 C C . LEU A 1 83 ? 6.241 2.232 5.583 1.00 98.31 83 LEU A C 1
ATOM 604 O O . LEU A 1 83 ? 6.845 2.166 4.509 1.00 98.31 83 LEU A O 1
ATOM 608 N N . VAL A 1 84 ? 5.257 3.115 5.793 1.00 97.50 84 VAL A N 1
ATOM 609 C CA . VAL A 1 84 ? 4.819 4.043 4.737 1.00 97.50 84 VAL A CA 1
ATOM 610 C C . VAL A 1 84 ? 5.885 5.100 4.434 1.00 97.50 84 VAL A C 1
ATOM 612 O O . VAL A 1 84 ? 6.096 5.431 3.269 1.00 97.50 84 VAL A O 1
ATOM 615 N N . GLY A 1 85 ? 6.618 5.569 5.451 1.00 97.19 85 GLY A N 1
ATOM 616 C CA . GLY A 1 85 ? 7.738 6.497 5.275 1.00 97.19 85 GLY A CA 1
ATOM 617 C C . GLY A 1 85 ? 8.863 5.892 4.434 1.00 97.19 85 GLY A C 1
ATOM 618 O O . GLY A 1 85 ? 9.311 6.504 3.466 1.00 97.19 85 GLY A O 1
ATOM 619 N N . ASN A 1 86 ? 9.257 4.652 4.734 1.00 97.94 86 ASN A N 1
ATOM 620 C CA . ASN A 1 86 ? 10.263 3.926 3.955 1.00 97.94 86 ASN A CA 1
ATOM 621 C C . ASN A 1 86 ? 9.792 3.644 2.521 1.00 97.94 86 ASN A C 1
ATOM 623 O O . ASN A 1 86 ? 10.581 3.743 1.577 1.00 97.94 86 ASN A O 1
ATOM 627 N N . ALA A 1 87 ? 8.511 3.305 2.343 1.00 97.75 87 ALA A N 1
ATOM 628 C CA . ALA A 1 87 ? 7.924 3.092 1.025 1.00 97.75 87 ALA A CA 1
ATOM 629 C C . ALA A 1 87 ? 7.931 4.377 0.184 1.00 97.75 87 ALA A C 1
ATOM 631 O O . ALA A 1 87 ? 8.310 4.314 -0.984 1.00 97.75 87 ALA A O 1
ATOM 632 N N . LEU A 1 88 ? 7.576 5.525 0.775 1.00 96.88 88 LEU A N 1
ATOM 633 C CA . LEU A 1 88 ? 7.663 6.843 0.138 1.00 96.88 88 LEU A CA 1
ATOM 634 C C . LEU A 1 88 ? 9.096 7.169 -0.283 1.00 96.88 88 LEU A C 1
ATOM 636 O O . LEU A 1 88 ? 9.345 7.362 -1.471 1.00 96.88 88 LEU A O 1
ATOM 640 N N . ALA A 1 89 ? 10.041 7.128 0.659 1.00 97.00 89 ALA A N 1
ATOM 641 C CA . ALA A 1 89 ? 11.446 7.429 0.389 1.00 97.00 89 ALA A CA 1
ATOM 642 C C . ALA A 1 89 ? 12.015 6.542 -0.731 1.00 97.00 89 ALA A C 1
ATOM 644 O O . ALA A 1 89 ? 12.623 7.037 -1.676 1.00 97.00 89 ALA A O 1
ATOM 645 N N . THR A 1 90 ? 11.742 5.235 -0.685 1.00 97.69 90 THR A N 1
ATOM 646 C CA . THR A 1 90 ? 12.209 4.301 -1.720 1.00 97.69 90 THR A CA 1
ATOM 647 C C . THR A 1 90 ? 11.509 4.538 -3.060 1.00 97.69 90 THR A C 1
ATOM 649 O O . THR A 1 90 ? 12.139 4.408 -4.110 1.00 97.69 90 THR A O 1
ATOM 652 N N . ALA A 1 91 ? 10.209 4.854 -3.061 1.00 97.06 91 ALA A N 1
ATOM 653 C CA . ALA A 1 91 ? 9.480 5.166 -4.288 1.00 97.06 91 ALA A CA 1
ATOM 654 C C . ALA A 1 91 ? 10.050 6.415 -4.968 1.00 97.06 91 ALA A C 1
ATOM 656 O O . ALA A 1 91 ? 10.183 6.422 -6.185 1.00 97.06 91 ALA A O 1
ATOM 657 N N . GLU A 1 92 ? 10.411 7.433 -4.193 1.00 94.81 92 GLU A N 1
ATOM 658 C CA . GLU A 1 92 ? 11.041 8.660 -4.682 1.00 94.81 92 GLU A CA 1
ATOM 659 C C . GLU A 1 92 ? 12.448 8.405 -5.219 1.00 94.81 92 GLU A C 1
ATOM 661 O O . GLU A 1 92 ? 12.731 8.756 -6.359 1.00 94.81 92 GLU A O 1
ATOM 666 N N . GLU A 1 93 ? 13.294 7.714 -4.450 1.00 96.75 93 GLU A N 1
ATOM 667 C CA . GLU A 1 93 ? 14.661 7.360 -4.852 1.00 96.75 93 GLU A CA 1
ATOM 668 C C . GLU A 1 93 ? 14.695 6.533 -6.151 1.00 96.75 93 GLU A C 1
ATOM 670 O O . GLU A 1 93 ? 15.626 6.631 -6.944 1.00 96.75 93 GLU A O 1
ATOM 675 N N . CYS A 1 94 ? 13.669 5.708 -6.379 1.00 96.06 94 CYS A N 1
ATOM 676 C CA . CYS A 1 94 ? 13.531 4.889 -7.585 1.00 96.06 94 CYS A CA 1
ATOM 677 C C . CYS A 1 94 ? 12.704 5.547 -8.701 1.00 96.06 94 CYS A C 1
ATOM 679 O O . CYS A 1 94 ? 12.407 4.866 -9.685 1.00 96.06 94 CYS A O 1
ATOM 681 N N . GLU A 1 95 ? 12.233 6.783 -8.515 1.00 94.31 95 GLU A N 1
ATOM 682 C CA . GLU A 1 95 ? 11.327 7.486 -9.439 1.00 94.31 95 GLU A CA 1
ATOM 683 C C . GLU A 1 95 ? 10.054 6.684 -9.790 1.00 94.31 95 GLU A C 1
ATOM 685 O O . GLU A 1 95 ? 9.480 6.762 -10.880 1.00 94.31 95 GLU A O 1
ATOM 690 N N . LEU A 1 96 ? 9.560 5.886 -8.843 1.00 94.81 96 LEU A N 1
ATOM 691 C CA . LEU A 1 96 ? 8.373 5.052 -9.000 1.00 94.81 96 LEU A CA 1
ATOM 692 C C . LEU A 1 96 ? 7.103 5.881 -8.793 1.00 94.81 96 LEU A C 1
ATOM 694 O O . LEU A 1 96 ? 6.320 5.583 -7.896 1.00 94.81 96 LEU A O 1
ATOM 698 N N . LEU A 1 97 ? 6.837 6.854 -9.670 1.00 90.69 97 LEU A N 1
ATOM 699 C CA . LEU A 1 97 ? 5.664 7.743 -9.577 1.00 90.69 97 LEU A CA 1
ATOM 700 C C . LEU A 1 97 ? 4.339 6.974 -9.430 1.00 90.69 97 LEU A C 1
ATOM 702 O O . LEU A 1 97 ? 3.459 7.380 -8.676 1.00 90.69 97 LEU A O 1
ATOM 706 N N . SER A 1 98 ? 4.228 5.807 -10.081 1.00 89.88 98 SER A N 1
ATOM 707 C CA . SER A 1 98 ? 3.075 4.892 -9.957 1.00 89.88 98 SER A CA 1
ATOM 708 C C . SER A 1 98 ? 2.840 4.327 -8.546 1.00 89.88 98 SER A C 1
ATOM 710 O O . SER A 1 98 ? 1.771 3.784 -8.285 1.00 89.88 98 SER A O 1
ATOM 712 N N . LEU A 1 99 ? 3.835 4.415 -7.659 1.00 95.00 99 LEU A N 1
ATOM 713 C CA . LEU A 1 99 ? 3.791 3.997 -6.256 1.00 95.00 99 LEU A CA 1
ATOM 714 C C . LEU A 1 99 ? 4.004 5.160 -5.274 1.00 95.00 99 LEU A C 1
ATOM 716 O O . LEU A 1 99 ? 3.633 5.016 -4.113 1.00 95.00 99 LEU A O 1
ATOM 720 N N . SER A 1 100 ? 4.522 6.308 -5.718 1.00 94.94 100 SER A N 1
ATOM 721 C CA . SER A 1 100 ? 4.642 7.503 -4.877 1.00 94.94 100 SER A CA 1
ATOM 722 C C . SER A 1 100 ? 3.274 8.067 -4.483 1.00 94.94 100 SER A C 1
ATOM 724 O O . SER A 1 100 ? 3.068 8.370 -3.312 1.00 94.94 100 SER A O 1
ATOM 726 N N . TRP A 1 101 ? 2.313 8.164 -5.415 1.00 93.62 101 TRP A N 1
ATOM 727 C CA . TRP A 1 101 ? 0.986 8.701 -5.078 1.00 93.62 101 TRP A CA 1
ATOM 728 C C . TRP A 1 101 ? 0.163 7.772 -4.161 1.00 93.62 101 TRP A C 1
ATOM 730 O O . TRP A 1 101 ? -0.391 8.287 -3.195 1.00 93.62 101 TRP A O 1
ATOM 740 N N . PRO A 1 102 ? 0.115 6.429 -4.328 1.00 94.25 102 PRO A N 1
ATOM 741 C CA . PRO A 1 102 ? -0.596 5.573 -3.377 1.00 94.25 102 PRO A CA 1
ATOM 742 C C . PRO A 1 102 ? 0.073 5.557 -2.000 1.00 94.25 102 PRO A C 1
ATOM 744 O O . PRO A 1 102 ? -0.618 5.506 -0.989 1.00 94.25 102 PRO A O 1
ATOM 747 N N . ALA A 1 103 ? 1.410 5.619 -1.941 1.00 96.44 103 ALA A N 1
ATOM 748 C CA . ALA A 1 103 ? 2.127 5.703 -0.671 1.00 96.44 103 ALA A CA 1
ATOM 749 C C . ALA A 1 103 ? 1.818 7.016 0.065 1.00 96.44 103 ALA A C 1
ATOM 751 O O . ALA A 1 103 ? 1.581 6.996 1.270 1.00 96.44 103 ALA A O 1
ATOM 752 N N . ALA A 1 104 ? 1.763 8.141 -0.657 1.00 96.06 104 ALA A N 1
ATOM 753 C CA . ALA A 1 104 ? 1.381 9.431 -0.090 1.00 96.06 104 ALA A CA 1
ATOM 754 C C . ALA A 1 104 ? -0.088 9.441 0.358 1.00 96.06 104 ALA A C 1
ATOM 756 O O . ALA A 1 104 ? -0.385 9.945 1.435 1.00 96.06 104 ALA A O 1
ATOM 757 N N . LEU A 1 105 ? -0.992 8.822 -0.406 1.00 95.00 105 LEU A N 1
ATOM 758 C CA . LEU A 1 105 ? -2.401 8.709 -0.025 1.00 95.00 105 LEU A CA 1
ATOM 759 C C . LEU A 1 105 ? -2.562 7.931 1.289 1.00 95.00 105 LEU A C 1
ATOM 761 O O . LEU A 1 105 ? -3.203 8.415 2.215 1.00 95.00 105 LEU A O 1
ATOM 765 N N . VAL A 1 106 ? -1.887 6.784 1.417 1.00 96.19 106 VAL A N 1
ATOM 766 C CA . VAL A 1 106 ? -1.863 6.024 2.677 1.00 96.19 106 VAL A CA 1
ATOM 767 C C . VAL A 1 106 ? -1.225 6.840 3.804 1.00 96.19 106 VAL A C 1
ATOM 769 O O . VAL A 1 106 ? -1.732 6.832 4.921 1.00 96.19 106 VAL A O 1
ATOM 772 N N . ALA A 1 107 ? -0.148 7.586 3.545 1.00 96.75 107 ALA A N 1
ATOM 773 C CA . ALA A 1 107 ? 0.457 8.444 4.563 1.00 96.75 107 ALA A CA 1
ATOM 774 C C . ALA A 1 107 ? -0.516 9.526 5.064 1.00 96.75 107 ALA A C 1
ATOM 776 O O . ALA A 1 107 ? -0.552 9.780 6.268 1.00 96.75 107 ALA A O 1
ATOM 777 N N . ALA A 1 108 ? -1.341 10.103 4.182 1.00 95.56 108 ALA A N 1
ATOM 778 C CA . ALA A 1 108 ? -2.373 11.065 4.562 1.00 95.56 108 ALA A CA 1
ATOM 779 C C . ALA A 1 108 ? -3.403 10.463 5.535 1.00 95.56 108 ALA A C 1
ATOM 781 O O . ALA A 1 108 ? -3.776 11.113 6.511 1.00 95.56 108 ALA A O 1
ATOM 782 N N . ASP A 1 109 ? -3.813 9.213 5.306 1.00 94.06 109 ASP A N 1
ATOM 783 C CA . ASP A 1 109 ? -4.775 8.508 6.162 1.00 94.06 109 ASP A CA 1
ATOM 784 C C . ASP A 1 109 ? -4.165 8.078 7.506 1.00 94.06 109 ASP A C 1
ATOM 786 O O . ASP A 1 109 ? -4.818 8.115 8.553 1.00 94.06 109 ASP A O 1
ATOM 790 N N . LEU A 1 110 ? -2.893 7.667 7.503 1.00 94.25 110 LEU A N 1
ATOM 791 C CA . LEU A 1 110 ? -2.206 7.195 8.708 1.00 94.25 110 LEU A CA 1
ATOM 792 C C . LEU A 1 110 ? -1.761 8.341 9.631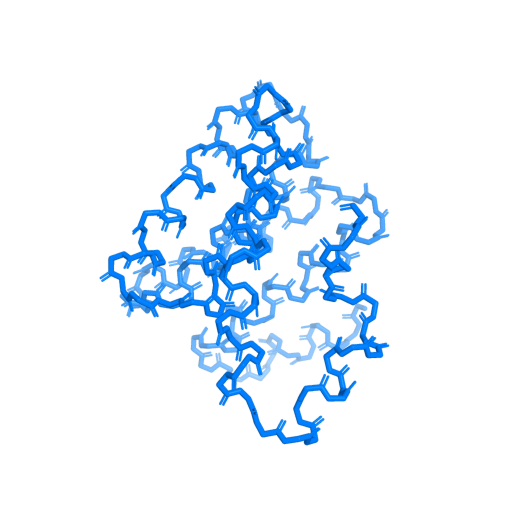 1.00 94.25 110 LEU A C 1
ATOM 794 O O . LEU A 1 110 ? -1.756 8.163 10.860 1.00 94.25 110 LEU A O 1
ATOM 798 N N . ARG A 1 111 ? -1.440 9.509 9.050 1.00 91.44 111 ARG A N 1
ATOM 799 C CA . ARG A 1 111 ? -0.838 10.678 9.713 1.00 91.44 111 ARG A CA 1
ATOM 800 C C . ARG A 1 111 ? -1.717 11.926 9.548 1.00 91.44 111 ARG A C 1
ATOM 802 O O . ARG A 1 111 ? -1.355 12.842 8.808 1.00 91.44 111 ARG A O 1
ATOM 809 N N . PRO A 1 112 ? -2.839 12.025 10.283 1.00 87.06 112 PRO A N 1
ATOM 810 C CA . PRO A 1 112 ? -3.807 13.106 10.093 1.00 87.06 112 PRO A CA 1
ATOM 811 C C . PRO A 1 112 ? -3.226 14.514 10.313 1.00 87.06 112 PRO A C 1
ATOM 813 O O . PRO A 1 112 ? -3.688 15.457 9.684 1.00 87.06 112 PRO A O 1
ATOM 816 N N . GLY A 1 113 ? -2.181 14.664 11.139 1.00 92.00 113 GLY A N 1
ATOM 817 C CA . GLY A 1 113 ? -1.496 15.950 11.349 1.00 92.00 113 GLY A CA 1
ATOM 818 C C . GLY A 1 113 ? -0.717 16.480 10.135 1.00 92.00 113 GLY A C 1
ATOM 819 O O . GLY A 1 113 ? -0.376 17.654 10.112 1.00 92.00 113 GLY A O 1
ATOM 820 N N . HIS A 1 114 ? -0.466 15.635 9.130 1.00 90.38 114 HIS A N 1
ATOM 821 C CA . HIS A 1 114 ? 0.231 15.977 7.882 1.00 90.38 114 HIS A CA 1
ATOM 822 C C . HIS A 1 114 ? -0.615 15.643 6.641 1.00 90.38 114 HIS A C 1
ATOM 824 O O . HIS A 1 114 ? -0.099 15.566 5.526 1.00 90.38 114 HIS A O 1
ATOM 830 N N . ALA A 1 115 ? -1.920 15.404 6.812 1.00 93.44 115 ALA A N 1
ATOM 831 C CA . ALA A 1 115 ? -2.766 14.892 5.738 1.00 93.44 115 ALA A CA 1
ATOM 832 C C . ALA A 1 115 ? -2.822 15.828 4.522 1.00 93.44 115 ALA A C 1
ATOM 834 O O . ALA A 1 115 ? -2.758 15.354 3.391 1.00 93.44 115 ALA A O 1
ATOM 835 N N . GLU A 1 116 ? -2.902 17.144 4.735 1.00 94.31 116 GLU A N 1
ATOM 836 C CA . GLU A 1 116 ? -2.960 18.129 3.645 1.00 94.31 116 GLU A CA 1
ATOM 837 C C . GLU A 1 116 ? -1.683 18.145 2.801 1.00 94.31 116 GLU A C 1
ATOM 839 O O . GLU A 1 116 ? -1.761 18.158 1.575 1.00 94.31 116 GLU A O 1
ATOM 844 N N . GLU A 1 117 ? -0.514 18.060 3.441 1.00 94.31 117 GLU A N 1
ATOM 845 C CA . GLU A 1 117 ? 0.782 17.980 2.760 1.00 94.31 117 GLU A CA 1
ATOM 846 C C . GLU A 1 117 ? 0.837 16.757 1.835 1.00 94.31 117 GLU A C 1
ATOM 848 O O . GLU A 1 117 ? 1.172 16.859 0.650 1.00 94.31 117 GLU A O 1
ATOM 853 N N . TYR A 1 118 ? 0.438 15.593 2.352 1.00 95.00 118 TYR A N 1
ATOM 854 C CA . TYR A 1 118 ? 0.421 14.365 1.569 1.00 95.00 118 TYR A CA 1
ATOM 855 C C . TYR A 1 118 ? -0.633 14.388 0.460 1.00 95.00 118 TYR A C 1
ATOM 857 O O . TYR A 1 118 ? -0.324 13.974 -0.656 1.00 95.00 118 TYR A O 1
ATOM 865 N N . ARG A 1 119 ? -1.842 14.907 0.705 1.00 94.06 119 ARG A N 1
ATOM 866 C CA . ARG A 1 119 ? -2.886 15.041 -0.330 1.00 94.06 119 ARG A CA 1
ATOM 867 C C . ARG A 1 119 ? -2.465 15.993 -1.443 1.00 94.06 119 ARG A C 1
ATOM 869 O O . ARG A 1 119 ? -2.630 15.668 -2.618 1.00 94.06 119 ARG A O 1
ATOM 876 N N . PHE A 1 120 ? -1.843 17.117 -1.096 1.00 93.25 120 PHE A N 1
ATOM 877 C CA . PHE A 1 120 ? -1.270 18.028 -2.080 1.00 93.25 120 PHE A CA 1
ATOM 878 C C . PHE A 1 120 ? -0.224 17.315 -2.946 1.00 93.25 120 PHE A C 1
ATOM 880 O O . PHE A 1 120 ? -0.264 17.387 -4.178 1.00 93.25 120 PHE A O 1
ATOM 887 N N . ARG A 1 121 ? 0.663 16.533 -2.320 1.00 92.69 121 ARG A N 1
ATOM 888 C CA . ARG A 1 121 ? 1.647 15.720 -3.040 1.00 92.69 121 ARG A CA 1
ATOM 889 C C . ARG A 1 121 ? 1.001 14.668 -3.947 1.00 92.69 121 ARG A C 1
ATOM 891 O O . ARG A 1 121 ? 1.459 14.482 -5.075 1.00 92.69 121 ARG A O 1
ATOM 898 N N . VAL A 1 122 ? -0.059 13.994 -3.489 1.00 94.25 122 VAL A N 1
ATOM 899 C CA . VAL A 1 122 ? -0.844 13.052 -4.308 1.00 94.25 122 VAL A CA 1
ATOM 900 C C . VAL A 1 122 ? -1.352 13.747 -5.566 1.00 94.25 122 VAL A C 1
ATOM 902 O O . VAL A 1 122 ? -1.112 13.238 -6.660 1.00 94.25 122 VAL A O 1
ATOM 905 N N . ALA A 1 123 ? -1.976 14.921 -5.433 1.00 92.62 123 ALA A N 1
ATOM 906 C CA . ALA A 1 123 ? -2.505 15.678 -6.565 1.00 92.62 123 ALA A CA 1
ATOM 907 C C . ALA A 1 123 ? -1.407 16.040 -7.581 1.00 92.62 123 ALA A C 1
ATOM 909 O O . ALA A 1 123 ? -1.592 15.846 -8.784 1.00 92.62 123 ALA A O 1
ATOM 910 N N . GLN A 1 124 ? -0.233 16.484 -7.116 1.00 92.94 124 GLN A N 1
ATOM 911 C CA . GLN A 1 124 ? 0.904 16.800 -7.990 1.00 92.94 124 GLN A CA 1
ATOM 912 C C . GLN A 1 124 ? 1.415 15.576 -8.764 1.00 92.94 124 GLN A C 1
ATOM 914 O O . GLN A 1 124 ? 1.583 15.633 -9.986 1.00 92.94 124 GLN A O 1
ATOM 919 N N . VAL A 1 125 ? 1.654 14.458 -8.069 1.00 93.00 125 VAL A N 1
ATOM 920 C CA . VAL A 1 125 ? 2.179 13.234 -8.696 1.00 93.00 125 VAL A CA 1
ATOM 921 C C . VAL A 1 125 ? 1.152 12.641 -9.655 1.00 93.00 125 VAL A C 1
ATOM 923 O O . VAL A 1 125 ? 1.498 12.280 -10.782 1.00 93.00 125 VAL A O 1
ATOM 926 N N . LEU A 1 126 ? -0.114 12.567 -9.244 1.00 91.06 126 LEU A N 1
ATOM 927 C CA . LEU A 1 126 ? -1.181 12.025 -10.074 1.00 91.06 126 LEU A CA 1
ATOM 928 C C . LEU A 1 126 ? -1.407 12.892 -11.317 1.00 91.06 126 LEU A C 1
ATOM 930 O O . LEU A 1 126 ? -1.533 12.345 -12.411 1.00 91.06 126 LEU A O 1
ATOM 934 N N . HIS A 1 127 ? -1.353 14.223 -11.195 1.00 90.81 127 HIS A N 1
ATOM 935 C CA . HIS A 1 127 ? -1.399 15.122 -12.348 1.00 90.81 127 HIS A CA 1
ATOM 936 C C . HIS A 1 127 ? -0.282 14.813 -13.355 1.00 90.81 127 HIS A C 1
ATOM 938 O O . HIS A 1 127 ? -0.554 14.684 -14.548 1.00 90.81 127 HIS A O 1
ATOM 944 N N . ALA A 1 128 ? 0.961 14.637 -12.896 1.00 91.12 128 ALA A N 1
ATOM 945 C CA . ALA A 1 128 ? 2.087 14.304 -13.771 1.00 91.12 128 ALA A CA 1
ATOM 946 C C . ALA A 1 128 ? 1.931 12.925 -14.445 1.00 91.12 128 ALA A C 1
ATOM 948 O O . ALA A 1 128 ? 2.178 12.789 -15.650 1.00 91.12 128 ALA A O 1
ATOM 949 N N . VAL A 1 129 ? 1.475 11.914 -13.694 1.00 90.38 129 VAL A N 1
ATOM 950 C CA . VAL A 1 129 ? 1.210 10.560 -14.212 1.00 90.38 129 VAL A CA 1
ATOM 951 C C . VAL A 1 129 ? 0.113 10.595 -15.274 1.00 90.38 129 VAL A C 1
ATOM 953 O O . VAL A 1 129 ? 0.309 10.079 -16.373 1.00 90.38 129 VAL A O 1
ATOM 956 N N . LEU A 1 130 ? -1.020 11.242 -14.984 1.00 90.06 130 LEU A N 1
ATOM 957 C CA . LEU A 1 130 ? -2.145 11.335 -15.913 1.00 90.06 130 LEU A CA 1
ATOM 958 C C . LEU A 1 130 ? -1.792 12.168 -17.143 1.00 90.06 130 LEU A C 1
ATOM 960 O O . LEU A 1 130 ? -2.128 11.771 -18.254 1.00 90.06 130 LEU A O 1
ATOM 964 N N . ARG A 1 131 ? -1.056 13.274 -16.986 1.00 91.25 131 ARG A N 1
ATOM 965 C CA . ARG A 1 131 ? -0.571 14.086 -18.114 1.00 91.25 131 ARG A CA 1
ATOM 966 C C . ARG A 1 131 ? 0.276 13.269 -19.094 1.00 91.25 131 ARG A C 1
ATOM 968 O O . ARG A 1 131 ? 0.212 13.520 -20.295 1.00 91.25 131 ARG A O 1
ATOM 975 N N . SER A 1 132 ? 1.032 12.299 -18.586 1.00 89.62 132 SER A N 1
ATOM 976 C CA . SER A 1 132 ? 1.898 11.423 -19.384 1.00 89.62 132 SER A CA 1
ATOM 977 C C . SER A 1 132 ? 1.178 10.194 -19.955 1.00 89.62 132 SER A C 1
ATOM 979 O O . SER A 1 132 ? 1.724 9.522 -20.827 1.00 89.62 132 SER A O 1
ATOM 981 N N . ALA A 1 133 ? -0.031 9.881 -19.481 1.00 91.12 133 ALA A N 1
ATOM 982 C CA . ALA A 1 133 ? -0.820 8.758 -19.977 1.00 91.12 133 ALA A CA 1
ATOM 983 C C . ALA A 1 133 ? -1.455 9.069 -21.340 1.00 91.12 133 ALA A C 1
ATOM 985 O O . ALA A 1 133 ? -1.749 10.224 -21.666 1.00 91.12 133 ALA A O 1
ATOM 986 N N . ASP A 1 134 ? -1.715 8.031 -22.132 1.00 95.25 134 ASP A N 1
ATOM 987 C CA . ASP A 1 134 ? -2.441 8.152 -23.392 1.00 95.25 134 ASP A CA 1
ATOM 988 C C . ASP A 1 134 ? -3.923 8.541 -23.154 1.00 95.25 134 ASP A C 1
ATOM 990 O O . ASP A 1 134 ? -4.429 8.451 -22.028 1.00 95.25 134 ASP A O 1
ATOM 994 N N . PRO A 1 135 ? -4.662 8.984 -24.191 1.00 95.19 135 PRO A N 1
ATOM 995 C CA . PRO A 1 135 ? -6.054 9.404 -24.031 1.00 95.19 135 PRO A CA 1
ATOM 996 C C . PRO A 1 135 ? -6.994 8.330 -23.460 1.00 95.19 135 PRO A C 1
ATOM 998 O O . PRO A 1 135 ? -7.942 8.682 -22.757 1.00 95.19 135 PRO A O 1
ATOM 1001 N N . CYS A 1 136 ? -6.759 7.044 -23.747 1.00 95.25 136 CYS A N 1
ATOM 1002 C CA . CYS A 1 136 ? -7.546 5.946 -23.186 1.00 95.25 136 CYS A CA 1
ATOM 1003 C C . CYS A 1 136 ? -7.216 5.763 -21.701 1.00 95.25 136 CYS A C 1
ATOM 1005 O O . CYS A 1 136 ? -8.124 5.750 -20.870 1.00 95.25 136 CYS A O 1
ATOM 1007 N N . GLY A 1 137 ? -5.924 5.728 -21.355 1.00 90.88 137 GLY A N 1
ATOM 1008 C CA . GLY A 1 137 ? -5.463 5.634 -19.969 1.00 90.88 137 GLY A CA 1
ATOM 1009 C C . GLY A 1 137 ? -5.997 6.759 -19.077 1.00 90.88 137 GLY A C 1
ATOM 1010 O O . GLY A 1 137 ? -6.485 6.492 -17.980 1.00 90.88 137 GLY A O 1
ATOM 1011 N N . ARG A 1 138 ? -5.993 8.009 -19.564 1.00 92.38 138 ARG A N 1
ATOM 1012 C CA . ARG A 1 138 ? -6.569 9.150 -18.828 1.00 92.38 138 ARG A CA 1
ATOM 1013 C C . ARG A 1 138 ? -8.068 9.009 -18.583 1.00 92.38 138 ARG A C 1
ATOM 1015 O O . ARG A 1 138 ? -8.528 9.326 -17.492 1.00 92.38 138 ARG A O 1
ATOM 1022 N N . ARG A 1 139 ? -8.823 8.541 -19.583 1.00 92.38 139 ARG A N 1
ATOM 1023 C CA . ARG A 1 139 ? -10.274 8.349 -19.462 1.00 92.38 139 ARG A CA 1
ATOM 1024 C C . ARG A 1 139 ? -10.603 7.283 -18.420 1.00 92.38 139 ARG A C 1
ATOM 1026 O O . ARG A 1 139 ? -11.361 7.559 -17.502 1.00 92.38 139 ARG A O 1
ATOM 1033 N N . ILE A 1 140 ? -9.963 6.116 -18.521 1.00 92.75 140 ILE A N 1
ATOM 1034 C CA . ILE A 1 140 ? -10.157 5.010 -17.572 1.00 92.75 140 ILE A CA 1
ATOM 1035 C C . ILE A 1 140 ? -9.802 5.452 -16.149 1.00 92.75 140 ILE A C 1
ATOM 1037 O O . ILE A 1 140 ? -10.511 5.115 -15.207 1.00 92.75 140 ILE A O 1
ATOM 1041 N N . ALA A 1 141 ? -8.720 6.217 -15.980 1.00 89.62 141 ALA A N 1
ATOM 1042 C CA . ALA A 1 141 ? -8.348 6.733 -14.670 1.00 89.62 141 ALA A CA 1
ATOM 1043 C C . ALA A 1 141 ? -9.393 7.705 -14.099 1.00 89.62 141 ALA A C 1
ATOM 1045 O O . ALA A 1 141 ? -9.693 7.610 -12.916 1.00 89.62 141 ALA A O 1
ATOM 1046 N N . GLY A 1 142 ? -9.971 8.586 -14.924 1.00 88.38 142 GLY A N 1
ATOM 1047 C CA . GLY A 1 142 ? -11.022 9.518 -14.496 1.00 88.38 142 GLY A CA 1
ATOM 1048 C C . GLY A 1 142 ? -12.353 8.848 -14.133 1.00 88.38 142 GLY A C 1
ATOM 1049 O O . GLY A 1 142 ? -13.117 9.397 -13.351 1.00 88.38 142 GLY A O 1
ATOM 1050 N N . GLU A 1 143 ? -12.624 7.657 -14.667 1.00 90.75 143 GLU A N 1
ATOM 1051 C CA . GLU A 1 143 ? -13.813 6.853 -14.341 1.00 90.75 143 GLU A CA 1
ATOM 1052 C C . GLU A 1 143 ? -13.571 5.880 -13.168 1.00 90.75 143 GLU A C 1
ATOM 1054 O O . GLU A 1 143 ? -14.493 5.204 -12.709 1.00 90.75 143 GLU A O 1
ATOM 1059 N N . SER A 1 144 ? -12.327 5.765 -12.691 1.00 88.56 144 SER A N 1
ATOM 1060 C CA . SER A 1 144 ? -11.940 4.761 -11.703 1.00 88.56 144 SER A CA 1
ATOM 1061 C C . SER A 1 144 ? -12.261 5.218 -10.278 1.00 88.56 144 SER A C 1
ATOM 1063 O O . SER A 1 144 ? -11.731 6.237 -9.841 1.00 88.56 144 SER A O 1
ATOM 1065 N N . PRO A 1 145 ? -12.987 4.416 -9.477 1.00 85.50 145 PRO A N 1
ATOM 1066 C CA . PRO A 1 145 ? -13.206 4.717 -8.060 1.00 85.50 145 PRO A CA 1
ATOM 1067 C C . PRO A 1 145 ? -11.926 4.594 -7.213 1.00 85.50 145 PRO A C 1
ATOM 1069 O O . PRO A 1 145 ? -11.923 4.947 -6.039 1.00 85.50 145 PRO A O 1
ATOM 1072 N N . TRP A 1 146 ? -10.843 4.061 -7.788 1.00 81.12 146 TRP A N 1
ATOM 1073 C CA . TRP A 1 146 ? -9.562 3.835 -7.112 1.00 81.12 146 TRP A CA 1
ATOM 1074 C C . TRP A 1 146 ? -8.546 4.959 -7.332 1.00 81.12 146 TRP A C 1
ATOM 1076 O O . TRP A 1 146 ? -7.438 4.893 -6.800 1.00 81.12 146 TRP A O 1
ATOM 1086 N N . VAL A 1 147 ? -8.884 5.951 -8.157 1.00 87.56 147 VAL A N 1
ATOM 1087 C CA . VAL A 1 147 ? -8.053 7.129 -8.402 1.00 87.56 147 VAL A CA 1
ATOM 1088 C C . VAL A 1 147 ? -8.711 8.303 -7.677 1.00 87.56 147 VAL A C 1
ATOM 1090 O O . VAL A 1 147 ? -9.862 8.605 -7.980 1.00 87.56 147 VAL A O 1
ATOM 1093 N N . PRO A 1 148 ? -8.034 8.939 -6.705 1.00 82.75 148 PRO A N 1
ATOM 1094 C CA . PRO A 1 148 ? -8.622 10.055 -5.976 1.00 82.75 148 PRO A CA 1
ATOM 1095 C C . PRO A 1 148 ? -8.905 11.224 -6.925 1.00 82.75 148 PRO A C 1
ATOM 1097 O O . PRO A 1 148 ? -8.092 11.528 -7.805 1.00 82.75 148 PRO A O 1
ATOM 1100 N N . ASP A 1 149 ? -10.054 11.872 -6.733 1.00 73.75 149 ASP A N 1
ATOM 1101 C CA . ASP A 1 149 ? -10.398 13.093 -7.454 1.00 73.75 149 ASP A CA 1
ATOM 1102 C C . ASP A 1 149 ? -9.424 14.206 -7.028 1.00 73.75 149 ASP A C 1
ATOM 1104 O O . ASP A 1 149 ? -9.285 14.460 -5.829 1.00 73.75 149 ASP A O 1
ATOM 1108 N N . PRO A 1 150 ? -8.741 14.888 -7.966 1.00 57.31 150 PRO A N 1
ATOM 1109 C CA . PRO A 1 150 ? -7.904 16.044 -7.655 1.00 57.31 150 PRO A CA 1
ATOM 1110 C C . PRO A 1 150 ? -8.614 17.167 -6.877 1.00 57.31 150 PRO A C 1
ATOM 1112 O O . PRO A 1 150 ? -7.926 18.041 -6.352 1.00 57.31 150 PRO A O 1
ATOM 1115 N N . GLY A 1 151 ? -9.953 17.185 -6.843 1.00 54.69 151 GLY A N 1
ATOM 1116 C CA . GLY A 1 151 ? -10.763 18.183 -6.137 1.00 54.69 151 GLY A CA 1
ATOM 1117 C C . GLY A 1 151 ? -11.356 17.764 -4.782 1.00 54.69 151 GLY A C 1
ATOM 1118 O O . GLY A 1 151 ? -12.131 18.551 -4.238 1.00 54.69 151 GLY A O 1
ATOM 1119 N N . GLY A 1 152 ? -11.051 16.562 -4.269 1.00 47.12 152 GLY A N 1
ATOM 1120 C CA . GLY A 1 152 ? -11.654 15.978 -3.053 1.00 47.12 152 GLY A CA 1
ATOM 1121 C C . GLY A 1 152 ? -10.751 15.910 -1.825 1.00 47.12 152 GLY A C 1
ATOM 1122 O O . GLY A 1 152 ? -9.530 15.684 -1.981 1.00 47.12 152 GLY A O 1
#

Foldseek 3Di:
DVVLVVLVVPPNPLVSLLVSLLVQLVVCVVVLNLVRSQVSLVSNLVSCVVVVVLVSNLVSLQSNLSSLVSNPPPCSLVSSLVSLVVSLVSCVVVVVLVRNLSSLCSNLVSPVVCNVVSLVVNLVSVVVVLVPDDPVVVVCLVVDPPRDDSVD